Protein AF-W1X0L7-F1 (afdb_monomer)

Organism: NCBI:txid408170

Radius of gyration: 17.34 Å; Cα contacts (8 Å, |Δi|>4): 138; chains: 1; bounding box: 34×42×49 Å

Foldseek 3Di:
DPCVVNVVPPPPDDDDVGNHDHDPDPDDDDDPVPDDDDDPPDDPVRVVCPVLLVVLLVVVVVVVDAAAAEEEDEEQDPSNLSVLLNCVVRHHPAYEYEYDDPVSVVSSVVSPHHYDDPVPD

Secondary structure (DSSP, 8-state):
---TT-GGG-TTPPPBTTTB--SSSS-----GGG--PPPTTS-HHHHTTHHHHHHHHHHHHHTT--TT-EEEEE--SHHHHHHHHHHHHTT-SEEEEE-S-HHHHHHHHHTT-EE--GGG-

Solvent-accessible surface area (backbone atoms only — not comparable to full-atom values): 7466 Å² total; per-residue (Å²): 144,83,48,88,94,47,57,94,69,45,92,82,64,72,46,79,57,72,76,43,77,31,76,94,48,99,68,67,82,74,62,71,91,78,62,76,87,80,56,92,90,52,54,70,74,60,56,69,42,50,64,57,42,49,54,17,45,50,52,51,58,73,68,66,71,50,69,61,38,72,49,76,43,81,47,48,50,77,54,37,48,38,30,48,50,38,38,52,76,60,36,40,69,43,39,37,32,42,55,86,51,66,70,41,40,52,52,34,42,77,66,65,34,45,70,57,66,84,87,82,115

pLDDT: mean 92.7, std 9.63, range [44.12, 98.69]

Mean predicted aligned error: 4.71 Å

Sequence (121 aa):
HNLIGDYNLDPNLNFVGLAADGGFAKYCVLDGDLVHVIPDSLSYEQAALTEPAAVAVYAVRQSALKTGDTAVIFGLGPIGLLIVEALRAAGASKIYAVELSPERQAKAEELGAIVVRPEEG

Nearest PDB structures (foldseek):
  6ie0-assembly2_D  TM=9.409E-01  e=6.567E-11  Bacillus subtilis subsp. subtilis str. 168
  4ejm-assembly1_A  TM=9.361E-01  e=2.812E-06  Sinorhizobium meliloti 1021
  4a2c-assembly1_B  TM=8.978E-01  e=2.023E-06  Escherichia coli K-12
  8h2a-assembly1_D  TM=9.123E-01  e=5.800E-06  Formosa agariphila
  8h2b-assembly1_D  TM=8.498E-01  e=7.067E-06  Zobellia galactanivorans

Structure (mmCIF, N/CA/C/O backbone):
data_AF-W1X0L7-F1
#
_entry.id   AF-W1X0L7-F1
#
loop_
_atom_site.group_PDB
_atom_site.id
_atom_site.type_symbol
_atom_site.label_atom_id
_atom_site.label_alt_id
_atom_site.label_comp_id
_atom_site.label_asym_id
_atom_site.label_entity_id
_atom_site.label_seq_id
_atom_site.pdbx_PDB_ins_code
_atom_site.Cartn_x
_atom_site.Cartn_y
_atom_site.Cartn_z
_atom_site.occupancy
_atom_site.B_iso_or_equiv
_atom_site.auth_seq_id
_atom_site.auth_comp_id
_atom_site.auth_asym_id
_atom_site.a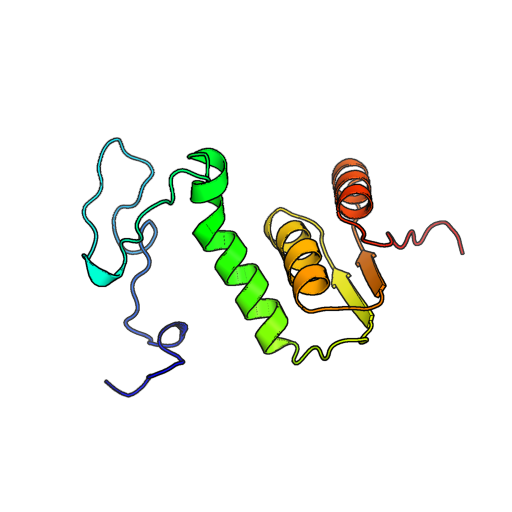uth_atom_id
_atom_site.pdbx_PDB_model_num
ATOM 1 N N . HIS A 1 1 ? 14.614 -23.286 -6.534 1.00 50.00 1 HIS A N 1
ATOM 2 C CA . HIS A 1 1 ? 13.360 -23.997 -6.871 1.00 50.00 1 HIS A CA 1
ATOM 3 C C . HIS A 1 1 ? 12.800 -24.706 -5.635 1.00 50.00 1 HIS A C 1
ATOM 5 O O . HIS A 1 1 ? 13.183 -25.843 -5.413 1.00 50.00 1 HIS A O 1
ATOM 11 N N . ASN A 1 2 ? 12.009 -24.017 -4.792 1.00 58.34 2 ASN A N 1
ATOM 12 C CA . ASN A 1 2 ? 11.116 -24.603 -3.757 1.00 58.34 2 ASN A CA 1
ATOM 13 C C . ASN A 1 2 ? 10.285 -23.551 -2.969 1.00 58.34 2 ASN A C 1
ATOM 15 O O . ASN A 1 2 ? 9.707 -23.883 -1.943 1.00 58.34 2 ASN A O 1
ATOM 19 N N . LEU A 1 3 ? 10.184 -22.297 -3.432 1.00 73.38 3 LEU A N 1
ATOM 20 C CA . LEU A 1 3 ? 9.460 -21.212 -2.743 1.00 73.38 3 LEU A CA 1
ATOM 21 C C . LEU A 1 3 ? 8.076 -20.951 -3.365 1.00 73.38 3 LEU A C 1
ATOM 23 O O . LEU A 1 3 ? 7.702 -19.811 -3.628 1.00 73.38 3 LEU A O 1
ATOM 27 N N . ILE A 1 4 ? 7.324 -22.010 -3.679 1.00 77.12 4 ILE A N 1
ATOM 28 C CA . ILE A 1 4 ? 5.969 -21.860 -4.233 1.00 77.12 4 ILE A CA 1
ATOM 29 C C . ILE A 1 4 ? 5.098 -21.169 -3.177 1.00 77.12 4 ILE A C 1
ATOM 31 O O . ILE A 1 4 ? 4.856 -21.737 -2.119 1.00 77.12 4 ILE A O 1
ATOM 35 N N . GLY A 1 5 ? 4.640 -19.952 -3.479 1.00 79.88 5 GLY A N 1
ATOM 36 C CA . GLY A 1 5 ? 3.877 -19.101 -2.556 1.00 79.88 5 GLY A CA 1
ATOM 37 C C . GLY A 1 5 ? 4.708 -18.048 -1.813 1.00 79.88 5 GLY A C 1
ATOM 38 O O . GLY A 1 5 ? 4.140 -17.036 -1.423 1.00 79.88 5 GLY A O 1
ATOM 39 N N . ASP A 1 6 ? 6.031 -18.225 -1.731 1.00 85.38 6 ASP A N 1
ATOM 40 C CA . ASP A 1 6 ? 6.959 -17.366 -0.972 1.00 85.38 6 ASP A CA 1
ATOM 41 C C . ASP A 1 6 ? 8.120 -16.853 -1.846 1.00 85.38 6 ASP A C 1
ATOM 43 O O . ASP A 1 6 ? 9.245 -16.647 -1.387 1.00 85.38 6 ASP A O 1
ATOM 47 N N . TYR A 1 7 ? 7.880 -16.679 -3.148 1.00 86.50 7 TYR A N 1
ATOM 48 C CA . TYR A 1 7 ? 8.907 -16.258 -4.111 1.00 86.50 7 TYR A CA 1
ATOM 49 C C . TYR A 1 7 ? 9.538 -14.904 -3.752 1.00 86.50 7 TYR A C 1
ATOM 51 O O . TYR A 1 7 ? 10.694 -14.657 -4.083 1.00 86.50 7 TYR A O 1
ATOM 59 N N . ASN A 1 8 ? 8.805 -14.052 -3.028 1.00 86.25 8 ASN A N 1
ATOM 60 C CA . ASN A 1 8 ? 9.275 -12.774 -2.498 1.00 86.25 8 ASN A CA 1
ATOM 61 C C . ASN A 1 8 ? 10.418 -12.910 -1.473 1.00 86.25 8 ASN A C 1
ATOM 63 O O . ASN A 1 8 ? 11.003 -11.899 -1.097 1.00 86.25 8 ASN A O 1
ATOM 67 N N . LEU 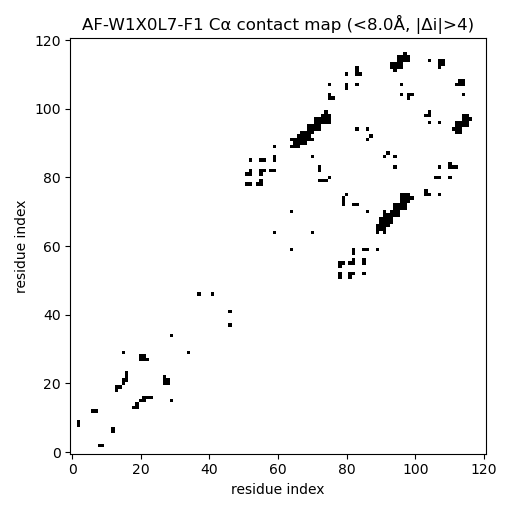A 1 9 ? 10.726 -14.129 -1.015 1.00 88.81 9 LEU A N 1
ATOM 68 C CA . LEU A 1 9 ? 11.823 -14.435 -0.096 1.00 88.81 9 LEU A CA 1
ATOM 69 C C . LEU A 1 9 ? 13.027 -15.105 -0.784 1.00 88.81 9 LEU A C 1
ATOM 71 O O . LEU A 1 9 ? 13.979 -15.474 -0.094 1.00 88.81 9 LEU A O 1
ATOM 75 N N . ASP A 1 10 ? 13.011 -15.297 -2.111 1.00 88.62 10 ASP A N 1
ATOM 76 C CA . ASP A 1 10 ? 14.157 -15.887 -2.817 1.00 88.62 10 ASP A CA 1
ATOM 77 C C . ASP A 1 10 ? 15.365 -14.934 -2.740 1.00 88.62 10 ASP A C 1
ATOM 79 O O . ASP A 1 10 ? 15.271 -13.796 -3.205 1.00 88.62 10 ASP A O 1
ATOM 83 N N . PRO A 1 11 ? 16.519 -15.365 -2.194 1.00 84.31 11 PRO A N 1
ATOM 84 C CA . PRO A 1 11 ? 17.709 -14.518 -2.112 1.00 84.31 11 PRO A CA 1
ATOM 85 C C . PRO A 1 11 ? 18.288 -14.142 -3.483 1.00 84.31 11 PRO A C 1
ATOM 87 O O . PRO A 1 11 ? 19.119 -13.243 -3.561 1.00 84.31 11 PRO A O 1
ATOM 90 N N . ASN A 1 12 ? 17.875 -14.826 -4.554 1.00 85.69 12 ASN A N 1
ATOM 91 C CA . ASN A 1 12 ? 18.264 -14.521 -5.929 1.00 85.69 12 ASN A CA 1
ATOM 92 C C . ASN A 1 12 ? 17.197 -13.707 -6.677 1.00 85.69 12 ASN A C 1
ATOM 94 O O . ASN A 1 12 ? 17.344 -13.485 -7.881 1.00 85.69 12 ASN A O 1
ATOM 98 N N . LEU A 1 13 ? 16.111 -13.299 -6.009 1.00 82.62 13 LEU A N 1
ATOM 99 C CA . LEU A 1 13 ? 15.072 -12.488 -6.630 1.00 82.62 13 LEU A CA 1
ATOM 100 C C . LEU A 1 13 ? 15.638 -11.119 -7.020 1.00 82.62 13 LEU A C 1
ATOM 102 O O . LEU A 1 13 ? 16.177 -10.389 -6.190 1.00 82.62 13 LEU A O 1
ATOM 106 N N . ASN A 1 14 ? 15.442 -10.750 -8.282 1.00 83.75 14 ASN A N 1
ATOM 107 C CA . ASN A 1 14 ? 15.756 -9.425 -8.796 1.00 83.75 14 ASN A CA 1
ATOM 108 C C . ASN A 1 14 ? 14.466 -8.616 -8.965 1.00 83.75 14 ASN A C 1
ATOM 110 O O . ASN A 1 14 ? 13.473 -9.125 -9.481 1.00 83.75 14 ASN A O 1
ATOM 114 N N . PHE A 1 15 ? 14.497 -7.344 -8.567 1.00 86.81 15 PHE A N 1
ATOM 115 C CA . PHE A 1 15 ? 13.375 -6.420 -8.733 1.00 86.81 15 PHE A CA 1
ATOM 116 C C . PHE A 1 15 ? 13.572 -5.520 -9.954 1.00 86.81 15 PHE A C 1
ATOM 118 O O . PHE A 1 15 ? 14.630 -4.905 -10.129 1.00 86.81 15 PHE A O 1
ATOM 125 N N . VAL A 1 16 ? 12.521 -5.415 -10.768 1.00 90.88 16 VAL A N 1
ATOM 126 C CA . VAL A 1 16 ? 12.428 -4.468 -11.885 1.00 90.88 16 VAL A CA 1
ATOM 127 C C . VAL A 1 16 ? 12.572 -3.043 -11.350 1.00 90.88 16 VAL A C 1
ATOM 129 O O . VAL A 1 16 ? 11.899 -2.667 -10.394 1.00 90.88 16 VAL A O 1
ATOM 132 N N . GLY A 1 17 ? 13.451 -2.245 -11.956 1.00 91.62 17 GLY A N 1
ATOM 133 C CA . GLY A 1 17 ? 13.738 -0.878 -11.511 1.00 91.62 17 GLY A CA 1
ATOM 134 C C . GLY A 1 17 ? 14.695 -0.766 -10.318 1.00 91.62 17 GLY A C 1
ATOM 135 O O . GLY A 1 17 ? 14.940 0.349 -9.864 1.00 91.62 17 GLY A O 1
ATOM 136 N N . LEU A 1 18 ? 15.246 -1.881 -9.822 1.00 89.88 18 LEU A N 1
ATOM 137 C CA . LEU A 1 18 ? 16.284 -1.894 -8.784 1.00 89.88 18 LEU A CA 1
ATOM 138 C C . LEU A 1 18 ? 17.525 -2.677 -9.224 1.00 89.88 18 LEU A C 1
ATOM 140 O O . LEU A 1 18 ? 18.615 -2.118 -9.298 1.00 89.88 18 LEU A O 1
ATOM 144 N N . ALA A 1 19 ? 17.356 -3.972 -9.500 1.00 88.25 19 ALA A N 1
ATOM 145 C CA . ALA A 1 19 ? 18.432 -4.869 -9.936 1.00 88.25 19 ALA A CA 1
ATOM 146 C C . ALA A 1 19 ? 18.508 -4.998 -11.471 1.00 88.25 19 ALA A C 1
ATOM 148 O O . ALA A 1 19 ? 19.461 -5.559 -12.006 1.00 88.25 19 ALA A O 1
ATOM 149 N N . ALA A 1 20 ? 17.502 -4.468 -12.168 1.00 86.81 20 ALA A N 1
ATOM 150 C CA . ALA A 1 20 ? 17.420 -4.335 -13.616 1.00 86.81 20 ALA A CA 1
ATOM 151 C C . ALA A 1 20 ? 16.726 -3.009 -13.966 1.00 86.81 20 ALA A C 1
ATOM 153 O O . ALA A 1 20 ? 16.054 -2.418 -13.114 1.00 86.81 20 ALA A O 1
ATOM 154 N N . ASP A 1 21 ? 16.852 -2.562 -15.215 1.00 92.56 21 ASP A N 1
ATOM 155 C CA . ASP A 1 21 ? 16.147 -1.373 -15.701 1.00 92.56 21 ASP A CA 1
ATOM 156 C C . ASP A 1 21 ? 14.624 -1.525 -15.557 1.00 92.56 21 ASP A C 1
ATOM 158 O O . ASP A 1 21 ? 14.066 -2.618 -15.673 1.00 92.56 21 ASP A O 1
ATOM 162 N N . GLY A 1 22 ? 13.945 -0.413 -15.274 1.00 93.50 22 GLY A N 1
ATOM 163 C CA . GLY A 1 22 ? 12.510 -0.386 -14.992 1.00 93.50 22 GLY A CA 1
ATOM 164 C C . GLY A 1 22 ? 11.720 0.570 -15.883 1.00 93.50 22 GLY A C 1
ATOM 165 O O . GLY A 1 22 ? 12.189 1.044 -16.915 1.00 93.50 22 GLY A O 1
ATOM 166 N N . GLY A 1 23 ? 10.496 0.877 -15.450 1.00 93.38 23 GLY A N 1
ATOM 167 C CA . GLY A 1 23 ? 9.525 1.664 -16.216 1.00 93.38 23 GLY A CA 1
ATOM 168 C C . GLY A 1 23 ? 9.783 3.174 -16.293 1.00 93.38 23 GLY A C 1
ATOM 169 O O . GLY A 1 23 ? 9.010 3.878 -16.935 1.00 93.38 23 GLY A O 1
ATOM 170 N N . PHE A 1 24 ? 10.850 3.708 -15.688 1.00 94.75 24 PHE A N 1
ATOM 171 C CA . PHE A 1 24 ? 11.229 5.129 -15.816 1.00 94.75 24 PHE A CA 1
ATOM 172 C C . PHE A 1 24 ? 11.959 5.417 -17.140 1.00 94.75 24 PHE A C 1
ATOM 174 O O . PHE A 1 24 ? 12.988 6.086 -17.195 1.00 94.75 24 PHE A O 1
ATOM 181 N N . ALA A 1 25 ? 11.400 4.894 -18.228 1.00 95.50 25 ALA A N 1
ATOM 182 C CA . ALA A 1 25 ? 11.877 5.015 -19.594 1.00 95.50 25 ALA A CA 1
ATOM 183 C C . ALA A 1 25 ? 10.687 4.897 -20.558 1.00 95.50 25 ALA A C 1
ATOM 185 O O . ALA A 1 25 ? 9.615 4.424 -20.189 1.00 95.50 25 ALA A O 1
ATOM 186 N N . LYS A 1 26 ? 10.868 5.294 -21.824 1.00 96.00 26 LYS A N 1
ATOM 187 C CA . LYS A 1 26 ? 9.818 5.120 -22.850 1.00 96.00 26 LYS A CA 1
ATOM 188 C C . LYS A 1 26 ? 9.495 3.647 -23.127 1.00 96.00 26 LYS A C 1
ATOM 190 O O . LYS A 1 26 ? 8.387 3.349 -23.553 1.00 96.00 26 LYS A O 1
ATOM 195 N N . TYR A 1 27 ? 10.469 2.763 -22.917 1.00 95.62 27 TYR A N 1
ATOM 196 C CA . TYR A 1 27 ? 10.364 1.321 -23.117 1.00 95.62 27 TYR A CA 1
ATOM 197 C C . TYR A 1 27 ? 11.206 0.606 -22.058 1.00 95.62 27 TYR A C 1
ATOM 199 O O . TYR A 1 27 ? 12.254 1.120 -21.667 1.00 95.62 27 TYR A O 1
ATOM 207 N N . CYS A 1 28 ? 10.779 -0.583 -21.638 1.00 94.25 28 CYS A N 1
ATOM 208 C CA . CYS A 1 28 ? 11.553 -1.488 -20.790 1.00 94.25 28 CYS A CA 1
ATOM 209 C C . CYS A 1 28 ? 11.380 -2.932 -21.284 1.00 94.25 28 CYS A C 1
ATOM 211 O O . CYS A 1 28 ? 10.412 -3.242 -21.980 1.00 94.25 28 CYS A O 1
ATOM 213 N N . VAL A 1 29 ? 12.344 -3.796 -20.964 1.00 93.06 29 VAL A N 1
ATOM 214 C CA . VAL A 1 29 ? 12.291 -5.230 -21.276 1.00 93.06 29 VAL A CA 1
ATOM 215 C C . VAL A 1 29 ? 11.951 -5.966 -19.992 1.00 93.06 29 VAL A C 1
ATOM 217 O O . VAL A 1 29 ? 12.656 -5.815 -18.999 1.00 93.06 29 VAL A O 1
ATOM 220 N N . LEU A 1 30 ? 10.878 -6.752 -20.020 1.00 91.62 30 LEU A N 1
ATOM 221 C CA . LEU A 1 30 ? 10.395 -7.524 -18.881 1.00 91.62 30 LEU A CA 1
ATOM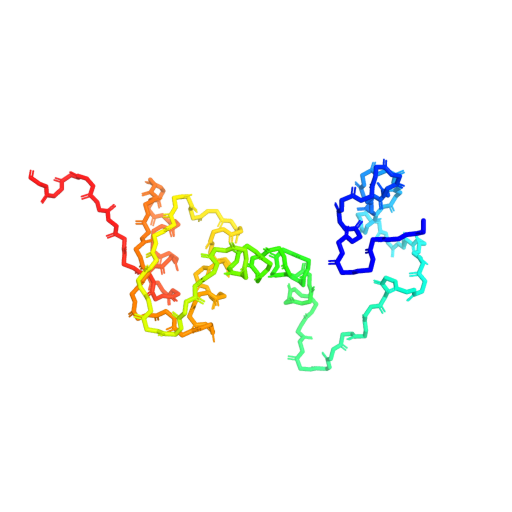 222 C C . LEU A 1 30 ? 10.237 -8.989 -19.276 1.00 91.62 30 LEU A C 1
ATOM 224 O O . LEU A 1 30 ? 10.021 -9.302 -20.449 1.00 91.62 30 LEU A O 1
ATOM 228 N N . ASP A 1 31 ? 10.318 -9.871 -18.284 1.00 89.94 31 ASP A N 1
ATOM 229 C CA . ASP A 1 31 ? 9.842 -11.242 -18.434 1.00 89.94 31 ASP A CA 1
ATOM 230 C C . ASP A 1 31 ? 8.324 -11.223 -18.679 1.00 89.94 31 ASP A C 1
ATOM 232 O O . ASP A 1 31 ? 7.598 -10.471 -18.022 1.00 89.94 31 ASP A O 1
ATOM 236 N N . GLY A 1 32 ? 7.848 -12.036 -19.624 1.00 91.06 32 GLY A N 1
ATOM 237 C CA . GLY A 1 32 ? 6.429 -12.132 -19.962 1.00 91.06 32 GLY A CA 1
ATOM 238 C C . GLY A 1 32 ? 5.564 -12.553 -18.774 1.00 91.06 32 GLY A C 1
ATOM 239 O O . GLY A 1 32 ? 4.426 -12.100 -18.674 1.00 91.06 32 GLY A O 1
ATOM 240 N N . ASP A 1 33 ? 6.122 -13.325 -17.837 1.00 88.94 33 ASP A N 1
ATOM 241 C CA . ASP A 1 33 ? 5.420 -13.765 -16.626 1.00 88.94 33 ASP A CA 1
ATOM 242 C C . ASP A 1 33 ? 5.140 -12.614 -15.637 1.00 88.94 33 ASP A C 1
ATOM 244 O O . ASP A 1 33 ? 4.267 -12.733 -14.776 1.00 88.94 33 ASP A O 1
ATOM 248 N N . LEU A 1 34 ? 5.843 -11.481 -15.766 1.00 88.62 34 LEU A N 1
ATOM 249 C CA . LEU A 1 34 ? 5.641 -10.274 -14.951 1.00 88.62 34 LEU A CA 1
ATOM 250 C C . LEU A 1 34 ? 4.661 -9.275 -15.590 1.00 88.62 34 LEU A C 1
ATOM 252 O O . LEU A 1 34 ? 4.383 -8.223 -15.010 1.00 88.62 34 LEU A O 1
ATOM 256 N N . VAL A 1 35 ? 4.157 -9.562 -16.795 1.00 93.25 35 VAL A N 1
ATOM 257 C CA . VAL A 1 35 ? 3.293 -8.645 -17.546 1.00 93.25 35 VAL A CA 1
ATOM 258 C C . VAL A 1 35 ? 1.826 -8.978 -17.299 1.00 93.25 35 VAL A C 1
ATOM 260 O O . VAL A 1 35 ? 1.341 -10.064 -17.613 1.00 93.25 35 VAL A O 1
ATOM 263 N N . HIS A 1 36 ? 1.084 -7.993 -16.796 1.00 93.44 36 HIS A N 1
ATOM 264 C CA . HIS A 1 36 ? -0.358 -8.087 -16.594 1.00 93.44 36 HIS A CA 1
ATOM 265 C C . HIS A 1 36 ? -1.106 -7.183 -17.576 1.00 93.44 36 HIS A C 1
ATOM 267 O O . HIS A 1 36 ? -0.747 -6.021 -17.768 1.00 93.44 36 HIS A O 1
ATOM 273 N N . VAL A 1 37 ? -2.167 -7.712 -18.190 1.00 95.56 37 VAL A N 1
ATOM 274 C CA . VAL A 1 37 ? -3.036 -6.935 -19.083 1.00 95.56 37 VAL A CA 1
ATOM 275 C C . VAL A 1 37 ? -3.836 -5.936 -18.253 1.00 95.56 37 VAL A C 1
ATOM 277 O O . VAL A 1 37 ? -4.546 -6.329 -17.327 1.00 95.56 37 VAL A O 1
ATOM 280 N N . ILE A 1 38 ? -3.737 -4.652 -18.601 1.00 96.81 38 ILE A N 1
ATOM 281 C CA . ILE A 1 38 ? -4.531 -3.593 -17.975 1.00 96.81 38 ILE A CA 1
ATOM 282 C C . ILE A 1 38 ? -5.967 -3.695 -18.512 1.00 96.81 38 ILE A C 1
ATOM 284 O O . ILE A 1 38 ? -6.152 -3.612 -19.726 1.00 96.81 38 ILE A O 1
ATOM 288 N N . PRO A 1 39 ? -6.984 -3.884 -17.653 1.00 96.12 39 PRO A N 1
ATOM 289 C CA . PRO A 1 39 ? -8.379 -3.875 -18.081 1.00 96.12 39 PRO A CA 1
ATOM 290 C C . PRO A 1 39 ? -8.804 -2.497 -18.601 1.00 96.12 39 PRO A C 1
ATOM 292 O O . PRO A 1 39 ? -8.428 -1.483 -18.016 1.00 96.12 39 PRO A O 1
ATOM 295 N N . ASP A 1 40 ? -9.694 -2.461 -19.597 1.00 96.50 40 ASP A N 1
ATOM 296 C CA . ASP A 1 40 ? -10.231 -1.214 -20.180 1.00 96.50 40 ASP A CA 1
ATOM 297 C C . ASP A 1 40 ? -10.939 -0.306 -19.156 1.00 96.50 40 ASP A C 1
ATOM 299 O O . ASP A 1 40 ? -11.123 0.888 -19.383 1.00 96.50 40 ASP A O 1
ATOM 303 N N . SER A 1 41 ? -11.361 -0.868 -18.021 1.00 97.00 41 SER A N 1
ATOM 304 C CA . SER A 1 41 ? -12.002 -0.131 -16.932 1.00 97.00 41 SER A CA 1
ATOM 305 C C . SER A 1 41 ? -11.032 0.675 -16.063 1.00 97.00 41 SER A C 1
ATOM 307 O O . SER A 1 41 ? -11.501 1.413 -15.200 1.00 97.00 41 SER A O 1
ATOM 309 N N . LEU A 1 42 ? -9.713 0.505 -16.217 1.00 96.94 42 LEU A N 1
ATOM 310 C CA . LEU A 1 42 ? -8.702 1.217 -15.434 1.00 96.94 42 LEU A CA 1
ATOM 311 C C . LEU A 1 42 ? -7.979 2.259 -16.286 1.00 96.94 42 LEU A C 1
ATOM 313 O O . LEU A 1 42 ? -7.540 1.975 -17.399 1.00 96.94 42 LEU A O 1
ATOM 317 N N . SER A 1 43 ? -7.790 3.457 -15.730 1.00 97.88 43 SER A N 1
ATOM 318 C CA . SER A 1 43 ? -6.860 4.427 -16.313 1.00 97.88 43 SER A CA 1
ATOM 319 C C . SER A 1 43 ? -5.408 3.981 -16.107 1.00 97.88 43 SER A C 1
ATOM 321 O O . SER A 1 43 ? -5.109 3.168 -15.226 1.00 97.88 43 SER A O 1
ATOM 323 N N . TYR A 1 44 ? -4.473 4.547 -16.874 1.00 96.38 44 TYR A N 1
ATOM 324 C CA . TYR A 1 44 ? -3.049 4.255 -16.685 1.00 96.38 44 TYR A CA 1
ATOM 325 C C . TYR A 1 44 ? -2.536 4.694 -15.310 1.00 96.38 44 TYR A C 1
ATOM 327 O O . TYR A 1 44 ? -1.706 4.007 -14.724 1.00 96.38 44 TYR A O 1
ATOM 335 N N . GLU A 1 45 ? -3.058 5.789 -14.757 1.00 96.75 45 GLU A N 1
ATOM 336 C CA . GLU A 1 45 ? -2.722 6.256 -13.409 1.00 96.75 45 GLU A CA 1
ATOM 337 C C . GLU A 1 45 ? -3.183 5.261 -12.340 1.00 96.75 45 GLU A C 1
ATOM 339 O O . GLU A 1 45 ? -2.458 5.010 -11.382 1.00 96.75 45 GLU A O 1
ATOM 344 N N . GLN A 1 46 ? -4.361 4.653 -12.511 1.00 96.06 46 GLN A N 1
ATOM 345 C CA . GLN A 1 46 ? -4.843 3.609 -11.605 1.00 96.06 46 GLN A CA 1
ATOM 346 C C . GLN A 1 46 ? -4.031 2.319 -11.758 1.00 96.06 46 GLN A C 1
ATOM 348 O O . GLN A 1 46 ? -3.661 1.705 -10.760 1.00 96.06 46 GLN A O 1
ATOM 353 N N . ALA A 1 47 ? -3.713 1.927 -12.993 1.00 96.44 47 ALA A N 1
ATOM 354 C CA . ALA A 1 47 ? -2.875 0.763 -13.267 1.00 96.44 47 ALA A CA 1
ATOM 355 C C . ALA A 1 47 ? -1.448 0.929 -12.713 1.00 96.44 47 ALA A C 1
ATOM 357 O O . ALA A 1 47 ? -0.850 -0.030 -12.234 1.00 96.44 47 ALA A O 1
ATOM 358 N N . ALA A 1 48 ? -0.914 2.153 -12.680 1.00 95.62 48 ALA A N 1
ATOM 359 C CA . ALA A 1 48 ? 0.383 2.434 -12.064 1.00 95.62 48 ALA A CA 1
ATOM 360 C C . ALA A 1 48 ? 0.410 2.134 -10.551 1.00 95.62 48 ALA A C 1
ATOM 362 O O . ALA A 1 48 ? 1.481 1.920 -9.987 1.00 95.62 48 ALA A O 1
ATOM 363 N N . LEU A 1 49 ? -0.753 2.070 -9.890 1.00 96.81 49 LEU A N 1
ATOM 364 C CA . LEU A 1 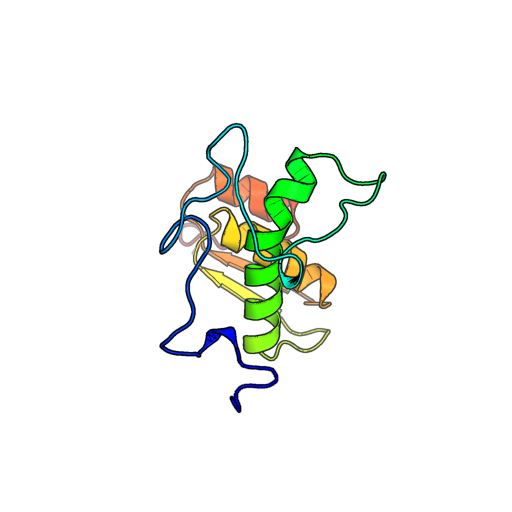49 ? -0.870 1.713 -8.474 1.00 96.81 49 LEU A CA 1
ATOM 365 C C . LEU A 1 49 ? -0.921 0.197 -8.227 1.00 96.81 49 LEU A C 1
ATOM 367 O O . LEU A 1 49 ? -1.001 -0.211 -7.070 1.00 96.81 49 LEU A O 1
ATOM 371 N N . THR A 1 50 ? -0.879 -0.649 -9.263 1.00 95.88 50 THR A N 1
ATOM 372 C CA . THR A 1 50 ? -1.006 -2.108 -9.104 1.00 95.88 50 THR A CA 1
ATOM 373 C C . THR A 1 50 ? 0.052 -2.695 -8.170 1.00 95.88 50 THR A C 1
ATOM 375 O O . THR A 1 50 ? -0.298 -3.453 -7.268 1.00 95.88 50 THR A O 1
ATOM 378 N N . GLU A 1 51 ? 1.323 -2.326 -8.337 1.00 95.44 51 GLU A N 1
ATOM 379 C CA . GLU A 1 51 ? 2.408 -2.812 -7.475 1.00 95.44 51 GLU A CA 1
ATOM 380 C C . GLU A 1 51 ? 2.232 -2.377 -6.007 1.00 95.44 51 GLU A C 1
ATOM 382 O O . GLU A 1 51 ? 2.116 -3.257 -5.148 1.00 95.44 51 GLU A O 1
ATOM 387 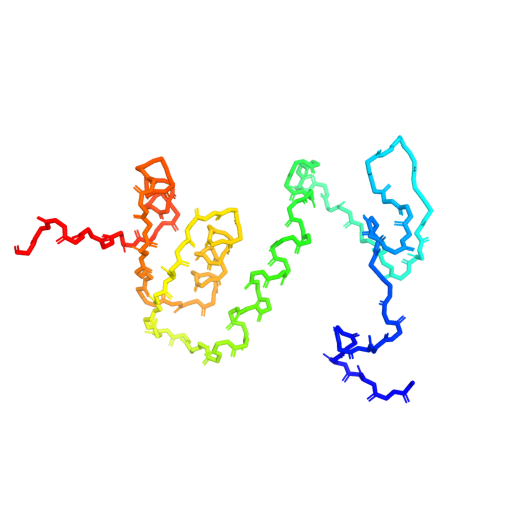N N . PRO A 1 52 ? 2.085 -1.077 -5.676 1.00 97.44 52 PRO A N 1
ATOM 388 C CA . PRO A 1 52 ? 1.951 -0.679 -4.278 1.00 97.44 52 PRO A CA 1
ATOM 389 C C . PRO A 1 52 ? 0.635 -1.166 -3.647 1.00 97.44 52 PRO A C 1
ATOM 391 O O . PRO A 1 52 ? 0.580 -1.409 -2.438 1.00 97.44 52 PRO A O 1
ATOM 394 N N . ALA A 1 53 ? -0.425 -1.371 -4.439 1.00 97.88 53 ALA A N 1
ATOM 395 C CA . ALA A 1 53 ? -1.659 -1.991 -3.960 1.00 97.88 53 ALA A CA 1
ATOM 396 C C . ALA A 1 53 ? -1.463 -3.481 -3.633 1.00 97.88 53 ALA A C 1
ATOM 398 O O . ALA A 1 53 ? -1.984 -3.958 -2.623 1.00 97.8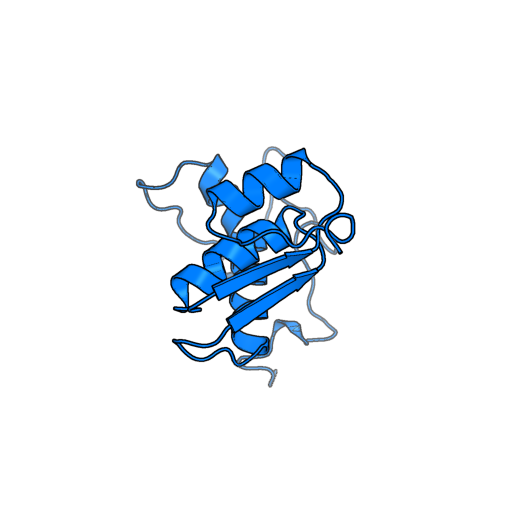8 53 ALA A O 1
ATOM 399 N N . ALA A 1 54 ? -0.678 -4.213 -4.432 1.00 97.00 54 ALA A N 1
ATOM 400 C CA . ALA A 1 54 ? -0.329 -5.602 -4.140 1.00 97.00 54 ALA A CA 1
ATOM 401 C C . ALA A 1 54 ? 0.451 -5.719 -2.820 1.00 97.00 54 ALA A C 1
ATOM 403 O O . ALA A 1 54 ? 0.142 -6.595 -2.008 1.00 97.00 54 ALA A O 1
ATOM 404 N N . VAL A 1 55 ? 1.381 -4.792 -2.553 1.00 97.19 55 VAL A N 1
ATOM 405 C CA . VAL A 1 55 ? 2.094 -4.697 -1.265 1.00 97.19 55 VAL A CA 1
ATOM 406 C C . VAL A 1 55 ? 1.118 -4.481 -0.106 1.00 97.19 55 VAL A C 1
ATOM 408 O O . VAL A 1 55 ? 1.200 -5.179 0.906 1.00 97.19 55 VAL A O 1
ATOM 411 N N . ALA A 1 56 ? 0.156 -3.565 -0.250 1.00 98.31 56 ALA A N 1
ATOM 412 C CA . ALA A 1 56 ? -0.852 -3.306 0.777 1.00 98.31 56 ALA A CA 1
ATOM 413 C C . ALA A 1 56 ? -1.736 -4.535 1.065 1.00 98.31 56 ALA A C 1
ATOM 415 O O . ALA A 1 56 ? -1.931 -4.905 2.224 1.00 98.31 56 ALA A O 1
ATOM 416 N N . VAL A 1 57 ? -2.227 -5.215 0.022 1.00 97.81 57 VAL A N 1
ATOM 417 C CA . VAL A 1 57 ? -3.025 -6.447 0.164 1.00 97.81 57 VAL A CA 1
ATOM 418 C C . VAL A 1 57 ? -2.210 -7.558 0.822 1.00 97.81 57 VAL A C 1
ATOM 420 O O . VAL A 1 57 ? -2.723 -8.265 1.692 1.00 97.81 57 VAL A O 1
ATOM 423 N N . TYR A 1 58 ? -0.939 -7.710 0.445 1.00 96.94 58 TYR A N 1
ATOM 424 C CA . TYR A 1 58 ? -0.044 -8.666 1.086 1.00 96.94 58 TYR A CA 1
ATOM 425 C C . TYR A 1 58 ? 0.132 -8.350 2.577 1.00 96.94 58 TYR A C 1
ATOM 427 O O . TYR A 1 58 ? -0.038 -9.244 3.403 1.00 96.94 58 TYR A O 1
ATOM 435 N N . ALA A 1 59 ? 0.369 -7.086 2.945 1.00 97.50 59 ALA A N 1
ATOM 436 C CA . ALA A 1 59 ? 0.498 -6.670 4.343 1.00 97.50 59 ALA A CA 1
ATOM 437 C C . ALA A 1 59 ? -0.760 -6.988 5.175 1.00 97.50 59 ALA A C 1
ATOM 439 O O . ALA A 1 59 ? -0.649 -7.504 6.287 1.00 97.50 59 ALA A O 1
ATOM 440 N N . VAL A 1 60 ? -1.958 -6.758 4.624 1.00 97.94 60 VAL A N 1
ATOM 441 C CA . VAL A 1 60 ? -3.227 -7.119 5.285 1.00 97.94 60 VAL A CA 1
ATOM 442 C C . VAL A 1 60 ? -3.393 -8.635 5.431 1.00 97.94 60 VAL A C 1
ATOM 444 O O . VAL A 1 60 ? -3.894 -9.102 6.449 1.00 97.94 60 VAL A O 1
ATOM 447 N N . ARG A 1 61 ? -2.941 -9.439 4.461 1.00 95.44 61 ARG A N 1
ATOM 448 C CA . ARG A 1 61 ? -2.944 -10.907 4.604 1.00 95.44 61 ARG A CA 1
ATOM 449 C C . ARG A 1 61 ? -1.987 -11.370 5.703 1.00 95.44 61 ARG A C 1
ATOM 451 O O . ARG A 1 61 ? -2.341 -12.254 6.477 1.00 95.44 61 ARG A O 1
ATOM 458 N N . GLN A 1 62 ? -0.809 -10.754 5.797 1.00 96.19 62 GLN A N 1
ATOM 459 C CA . GLN A 1 62 ? 0.189 -11.079 6.820 1.00 96.19 62 GLN A CA 1
ATOM 460 C C . GLN A 1 62 ? -0.241 -10.666 8.234 1.00 96.19 62 GLN A C 1
ATOM 462 O O . GLN A 1 62 ? 0.175 -11.301 9.199 1.00 96.19 62 GLN A O 1
ATOM 467 N N . SER A 1 63 ? -1.105 -9.655 8.383 1.00 96.38 63 SER A N 1
ATOM 468 C CA . SER A 1 63 ? -1.640 -9.273 9.699 1.00 96.38 63 SER A CA 1
ATOM 469 C C . SER A 1 63 ? -2.637 -10.287 10.274 1.00 96.38 63 SER A C 1
ATOM 471 O O . SER A 1 63 ? -3.030 -10.156 11.432 1.00 96.38 63 SER A O 1
ATOM 473 N N . ALA A 1 64 ? -3.041 -11.291 9.482 1.00 93.94 64 ALA A N 1
ATOM 474 C CA . ALA A 1 64 ? -4.051 -12.288 9.829 1.00 93.94 64 ALA A CA 1
ATOM 475 C C . ALA A 1 64 ? -5.408 -11.682 10.244 1.00 93.94 64 ALA A C 1
ATOM 477 O O . ALA A 1 64 ? -6.150 -12.298 11.016 1.00 93.94 64 ALA A O 1
ATOM 478 N N . LEU A 1 65 ? -5.733 -10.493 9.713 1.00 97.50 65 LEU A N 1
ATOM 479 C CA . LEU A 1 65 ? -7.018 -9.822 9.909 1.00 97.50 65 LEU A CA 1
ATOM 480 C C . LEU A 1 65 ? -8.180 -10.763 9.563 1.00 97.50 65 LEU A C 1
ATOM 482 O O . LEU A 1 65 ? -8.206 -11.376 8.493 1.00 97.50 65 LEU A O 1
ATOM 486 N N . LYS A 1 66 ? -9.184 -10.814 10.435 1.00 97.56 66 LYS A N 1
ATOM 487 C CA . LYS A 1 66 ? -10.479 -11.436 10.161 1.00 97.56 66 LYS A CA 1
ATOM 488 C C . LYS A 1 66 ? -11.535 -10.365 9.924 1.00 97.56 66 LYS A C 1
ATOM 490 O O . LYS A 1 66 ? -11.476 -9.263 10.463 1.00 97.56 66 LYS A O 1
ATOM 495 N N . THR A 1 67 ? -12.546 -10.698 9.129 1.00 97.88 67 THR A N 1
ATOM 496 C CA . THR A 1 67 ? -13.708 -9.824 8.943 1.00 97.88 67 THR A CA 1
ATOM 497 C C . THR A 1 67 ? -14.332 -9.476 10.296 1.00 97.88 67 THR A C 1
ATOM 499 O O . THR A 1 67 ? -14.597 -10.358 11.111 1.00 97.88 67 THR A O 1
ATOM 502 N N . GLY A 1 68 ? -14.575 -8.188 10.525 1.00 98.00 68 GLY A N 1
ATOM 503 C CA . GLY A 1 68 ? -15.059 -7.650 11.792 1.00 98.00 68 GLY A CA 1
ATOM 504 C C . GLY A 1 68 ? -13.958 -7.190 12.751 1.00 98.00 68 GLY A C 1
ATOM 505 O O . GLY A 1 68 ? -14.270 -6.452 13.688 1.00 98.00 68 GLY A O 1
ATOM 506 N N . ASP A 1 69 ? -12.689 -7.529 12.513 1.00 98.38 69 ASP A N 1
ATOM 507 C CA . ASP A 1 69 ? -11.585 -7.061 13.352 1.00 98.38 69 ASP A CA 1
ATOM 508 C C . ASP A 1 69 ? -11.390 -5.545 13.237 1.00 98.38 69 ASP A C 1
ATOM 510 O O . ASP A 1 69 ? -11.762 -4.898 12.255 1.00 98.38 69 ASP A O 1
ATOM 514 N N . THR A 1 70 ? -10.794 -4.969 14.276 1.00 98.31 70 THR A N 1
ATOM 515 C CA . THR A 1 70 ? -10.327 -3.582 14.286 1.00 98.31 70 THR A CA 1
ATOM 516 C C . THR A 1 70 ? -8.829 -3.556 14.014 1.00 98.31 70 THR A C 1
ATOM 518 O O . THR A 1 70 ? -8.082 -4.342 14.593 1.00 98.31 70 THR A O 1
ATOM 521 N N . ALA A 1 71 ? -8.385 -2.626 13.175 1.00 98.19 71 ALA A N 1
ATOM 522 C CA . ALA A 1 71 ? -6.981 -2.441 12.833 1.00 98.19 71 ALA A CA 1
ATOM 523 C C . ALA A 1 71 ? -6.507 -1.023 13.170 1.00 98.19 71 ALA A C 1
ATOM 525 O O . ALA A 1 71 ? -7.304 -0.086 13.241 1.00 98.19 71 ALA A O 1
ATOM 526 N N . VAL A 1 72 ? -5.197 -0.866 13.351 1.00 97.81 72 VAL A N 1
ATOM 527 C CA . VAL A 1 72 ? -4.530 0.434 13.476 1.00 97.81 72 VAL A CA 1
ATOM 528 C C . VAL A 1 72 ? -3.362 0.505 12.497 1.00 97.81 72 VAL A C 1
ATOM 530 O O . VAL A 1 72 ? -2.618 -0.463 12.346 1.00 97.81 72 VAL A O 1
ATOM 533 N N . ILE A 1 73 ? -3.207 1.647 11.832 1.00 97.81 73 ILE A N 1
ATOM 534 C CA . ILE A 1 73 ? -2.104 1.943 10.917 1.00 97.81 73 ILE A CA 1
ATOM 535 C C . ILE A 1 73 ? -1.282 3.084 11.511 1.00 97.81 73 ILE A C 1
ATOM 537 O O . ILE A 1 73 ? -1.827 4.124 11.880 1.00 97.81 73 ILE A O 1
ATOM 541 N N . PHE A 1 74 ? 0.035 2.900 11.559 1.00 96.62 74 PHE A N 1
ATOM 542 C CA . PHE A 1 74 ? 0.989 3.942 11.923 1.00 96.62 74 PHE A CA 1
ATOM 543 C C . PHE A 1 74 ? 1.678 4.457 10.656 1.00 96.62 74 PHE A C 1
ATOM 545 O O . PHE A 1 74 ? 2.446 3.730 10.030 1.00 96.62 74 PHE A O 1
ATOM 552 N N . GLY A 1 75 ? 1.402 5.708 10.290 1.00 95.38 75 GLY A N 1
ATOM 553 C CA . GLY A 1 75 ? 1.901 6.351 9.075 1.00 95.38 75 GLY A CA 1
ATOM 554 C C . GLY A 1 75 ? 0.997 6.124 7.859 1.00 95.38 75 GLY A C 1
ATOM 555 O O . GLY A 1 75 ? 0.770 5.000 7.418 1.00 95.38 75 GLY A O 1
ATOM 556 N N . LEU A 1 76 ? 0.498 7.218 7.287 1.00 96.50 76 LEU A N 1
ATOM 557 C CA . LEU A 1 76 ? -0.478 7.260 6.195 1.00 96.50 76 LEU A CA 1
ATOM 558 C C . LEU A 1 76 ? 0.146 7.914 4.951 1.00 96.50 76 LEU A C 1
ATOM 560 O O . LEU A 1 76 ? -0.428 8.782 4.296 1.00 96.50 76 LEU A O 1
ATOM 564 N N . GLY A 1 77 ? 1.363 7.477 4.615 1.00 96.62 77 GLY A N 1
ATOM 565 C CA . GLY A 1 77 ? 1.938 7.691 3.285 1.00 96.62 77 GLY A CA 1
ATOM 566 C C . GLY A 1 77 ? 1.197 6.881 2.207 1.00 96.62 77 GLY A C 1
ATOM 567 O O . GLY A 1 77 ? 0.212 6.210 2.515 1.00 96.62 77 GLY A O 1
ATOM 568 N N . PRO A 1 78 ? 1.683 6.865 0.952 1.00 96.75 78 PRO A N 1
ATOM 569 C CA . PRO A 1 78 ? 1.005 6.173 -0.149 1.00 96.75 78 PRO A CA 1
ATOM 570 C C . PRO A 1 78 ? 0.633 4.714 0.163 1.00 96.75 78 PRO A C 1
ATOM 572 O O . PRO A 1 78 ? -0.512 4.317 -0.033 1.00 96.75 78 PRO A O 1
ATOM 575 N N . ILE A 1 79 ? 1.559 3.937 0.739 1.00 98.12 79 ILE A N 1
ATOM 576 C CA . ILE A 1 79 ? 1.292 2.542 1.130 1.00 98.12 79 ILE A CA 1
ATOM 577 C C . ILE A 1 79 ? 0.273 2.455 2.272 1.00 98.12 79 ILE A C 1
ATOM 579 O O . ILE A 1 79 ? -0.632 1.632 2.216 1.00 98.12 79 ILE A O 1
ATOM 583 N N . GLY A 1 80 ? 0.374 3.318 3.288 1.00 98.12 80 GLY A N 1
ATOM 584 C CA . GLY A 1 80 ? -0.568 3.334 4.412 1.00 98.12 80 GLY A CA 1
ATOM 585 C C . GLY A 1 80 ? -2.001 3.635 3.968 1.00 98.12 80 GLY A C 1
ATOM 586 O O . GLY A 1 80 ? -2.933 2.969 4.409 1.00 98.12 80 GLY A O 1
ATOM 587 N N . LEU A 1 81 ? -2.177 4.570 3.030 1.00 98.19 81 LEU A N 1
ATOM 588 C CA . LEU A 1 81 ? -3.481 4.876 2.433 1.00 98.19 81 LEU A CA 1
ATOM 589 C C . LEU A 1 81 ? -4.034 3.691 1.626 1.00 98.19 81 LEU A C 1
ATOM 591 O O . LEU A 1 81 ? -5.216 3.377 1.732 1.00 98.19 81 LEU A O 1
ATOM 595 N N . LEU A 1 82 ? -3.186 2.975 0.883 1.00 98.44 82 LEU A N 1
ATOM 596 C CA . LEU A 1 82 ? -3.596 1.744 0.197 1.00 98.44 82 LEU A CA 1
ATOM 597 C C . LEU A 1 82 ? -3.938 0.614 1.183 1.00 98.44 82 LEU A C 1
ATOM 599 O O . LEU A 1 82 ? -4.832 -0.184 0.911 1.00 98.44 82 LEU A O 1
ATOM 603 N N . ILE A 1 83 ? -3.283 0.559 2.347 1.00 98.62 83 ILE A N 1
ATOM 604 C CA . ILE A 1 83 ? -3.634 -0.381 3.420 1.00 98.62 83 ILE A CA 1
ATOM 605 C C . ILE A 1 83 ? -5.013 -0.053 4.007 1.00 98.62 83 ILE A C 1
ATOM 607 O O . ILE A 1 83 ? -5.756 -0.987 4.293 1.00 98.62 83 ILE A O 1
ATOM 611 N N . VAL A 1 84 ? -5.404 1.224 4.139 1.00 98.38 84 VAL A N 1
ATOM 612 C CA . VAL A 1 84 ? -6.780 1.591 4.545 1.00 98.38 84 VAL A CA 1
ATOM 613 C C . VAL A 1 84 ? -7.799 0.952 3.598 1.00 98.38 84 VAL A C 1
ATOM 615 O O . VAL A 1 84 ? -8.700 0.246 4.050 1.00 98.38 84 VAL A O 1
ATOM 618 N N . GLU A 1 85 ? -7.624 1.136 2.290 1.00 98.25 85 GLU A N 1
ATOM 619 C CA . GLU A 1 85 ? -8.502 0.547 1.270 1.00 98.25 85 GLU A CA 1
ATOM 620 C C . GLU A 1 85 ? -8.499 -0.990 1.325 1.00 98.25 85 GLU A C 1
ATOM 622 O O . GLU A 1 85 ? -9.559 -1.621 1.329 1.00 98.25 85 GLU A O 1
ATOM 627 N N . ALA A 1 86 ? -7.323 -1.613 1.461 1.00 98.31 86 ALA A N 1
ATOM 628 C CA . ALA A 1 86 ? -7.201 -3.067 1.563 1.00 98.31 86 ALA A CA 1
ATOM 629 C C . ALA A 1 86 ? -7.878 -3.635 2.827 1.00 98.31 86 ALA A C 1
ATOM 631 O O . ALA A 1 86 ? -8.545 -4.668 2.755 1.00 98.31 86 ALA A O 1
ATOM 632 N N . LEU A 1 87 ? -7.760 -2.962 3.976 1.00 98.56 87 LEU A N 1
ATOM 633 C CA . LEU A 1 87 ? -8.435 -3.342 5.223 1.00 98.56 87 LEU A CA 1
ATOM 634 C C . LEU A 1 87 ? -9.957 -3.232 5.097 1.00 98.56 87 LEU A C 1
ATOM 636 O O . LEU A 1 87 ? -10.676 -4.112 5.574 1.00 98.56 87 LEU A O 1
ATOM 640 N N . ARG A 1 88 ? -10.459 -2.181 4.434 1.00 98.00 88 ARG A N 1
ATOM 641 C CA . ARG A 1 88 ? -11.897 -2.033 4.159 1.00 98.00 88 ARG A CA 1
ATOM 642 C C . ARG A 1 88 ? -12.402 -3.145 3.257 1.00 98.00 88 ARG A C 1
ATOM 644 O O . ARG A 1 88 ? -13.408 -3.771 3.582 1.00 98.00 88 ARG A O 1
ATOM 651 N N . ALA A 1 89 ? -11.684 -3.432 2.174 1.00 97.81 89 ALA A N 1
ATOM 652 C CA . ALA A 1 89 ? -12.017 -4.525 1.267 1.00 97.81 89 ALA A CA 1
ATOM 653 C C . ALA A 1 89 ? -11.986 -5.898 1.968 1.00 97.81 89 ALA A C 1
ATOM 655 O O . ALA A 1 89 ? -12.808 -6.761 1.665 1.00 97.81 89 ALA A O 1
ATOM 656 N N . ALA A 1 90 ? -11.088 -6.092 2.941 1.00 98.00 90 ALA A N 1
ATOM 657 C CA . ALA A 1 90 ? -11.009 -7.303 3.762 1.00 98.00 90 ALA A CA 1
ATOM 658 C C . ALA A 1 90 ? -12.085 -7.385 4.872 1.00 98.00 90 ALA A C 1
ATOM 660 O O . ALA A 1 90 ? -12.243 -8.425 5.519 1.00 98.00 90 ALA A O 1
ATOM 661 N N . GLY A 1 91 ? -12.854 -6.312 5.083 1.00 97.94 91 GLY A N 1
ATOM 662 C CA . GLY A 1 91 ? -13.971 -6.276 6.024 1.00 97.94 91 GLY A CA 1
ATOM 663 C C . GLY A 1 91 ? -13.590 -5.912 7.459 1.00 97.94 91 GLY A C 1
ATOM 664 O O . GLY A 1 91 ? -14.250 -6.379 8.387 1.00 97.94 91 GLY A O 1
ATOM 665 N N . ALA A 1 92 ? -12.548 -5.102 7.667 1.00 98.44 92 ALA A N 1
ATOM 666 C CA . ALA A 1 92 ? -12.280 -4.503 8.975 1.00 98.44 92 ALA A CA 1
ATOM 667 C C . ALA A 1 92 ? -13.489 -3.672 9.452 1.00 98.44 92 ALA A C 1
ATOM 669 O O . ALA A 1 92 ? -14.076 -2.914 8.679 1.00 98.44 92 ALA A O 1
ATOM 670 N N . SER A 1 93 ? -13.859 -3.790 10.730 1.00 98.19 93 SER A N 1
ATOM 671 C CA . SER A 1 93 ? -14.976 -3.029 11.313 1.00 98.19 93 SER A CA 1
ATOM 672 C C . SER A 1 93 ? -14.603 -1.583 11.626 1.00 98.19 93 SER A C 1
ATOM 674 O O . SER A 1 93 ? -15.432 -0.683 11.490 1.00 98.19 93 SER A O 1
ATOM 676 N N . LYS A 1 94 ? -13.361 -1.360 12.062 1.00 98.38 94 LYS A N 1
ATOM 677 C CA . LYS A 1 94 ? -12.790 -0.046 12.365 1.00 98.38 94 LYS A CA 1
ATOM 678 C C . LYS A 1 94 ? -11.326 -0.021 11.962 1.00 98.38 94 LYS A C 1
ATOM 680 O O . LYS A 1 94 ? -10.603 -0.995 12.173 1.00 98.38 94 LYS A O 1
ATOM 685 N N . ILE A 1 95 ? -10.890 1.110 11.427 1.00 98.69 95 ILE A N 1
ATOM 686 C CA . ILE A 1 95 ? -9.505 1.339 11.022 1.00 98.69 95 ILE A CA 1
ATOM 687 C C . ILE A 1 95 ? -9.064 2.633 11.684 1.00 98.69 95 ILE A C 1
ATOM 689 O O . ILE A 1 95 ? -9.563 3.696 11.336 1.00 98.69 95 ILE A O 1
ATOM 693 N N . TYR A 1 96 ? -8.160 2.546 12.651 1.00 98.38 96 TYR A N 1
ATOM 694 C CA . TYR A 1 96 ? -7.559 3.710 13.287 1.00 98.38 96 TYR A CA 1
ATOM 695 C C . TYR A 1 96 ? -6.283 4.118 12.551 1.00 98.38 96 TYR A C 1
ATOM 697 O O . TYR A 1 96 ? -5.514 3.266 12.109 1.00 98.38 96 TYR A O 1
ATOM 705 N N . ALA A 1 97 ? -6.046 5.417 12.430 1.00 97.25 97 ALA A N 1
ATOM 706 C CA . ALA A 1 97 ? -4.893 5.977 11.739 1.00 97.25 97 ALA A CA 1
ATOM 707 C C . ALA A 1 97 ? -4.104 6.895 12.676 1.00 97.25 97 ALA A C 1
ATOM 709 O O . ALA A 1 97 ? -4.656 7.838 13.239 1.00 97.25 97 ALA A O 1
ATOM 710 N N . VAL A 1 98 ? -2.806 6.635 12.816 1.00 96.81 98 VAL A N 1
ATOM 711 C CA . VAL A 1 98 ? -1.859 7.505 13.520 1.00 96.81 98 VAL A CA 1
ATOM 712 C C . VAL A 1 98 ? -0.963 8.162 12.476 1.00 96.81 98 VAL A C 1
ATOM 714 O O . VAL A 1 98 ? -0.117 7.506 11.871 1.00 96.81 98 VAL A O 1
ATOM 717 N N . GLU A 1 99 ? -1.163 9.455 12.240 1.00 95.00 99 GLU A N 1
ATOM 718 C CA . GLU A 1 99 ? -0.445 10.251 11.238 1.00 95.00 99 GLU A CA 1
ATOM 719 C C . GLU A 1 99 ? -0.268 11.680 11.751 1.00 95.00 99 GLU A C 1
ATOM 721 O O . GLU A 1 99 ? -1.140 12.183 12.450 1.00 95.00 99 GLU A O 1
ATOM 726 N N . LEU A 1 100 ? 0.839 12.338 11.398 1.00 93.56 100 LEU A N 1
ATOM 727 C CA . LEU A 1 100 ? 1.145 13.707 11.826 1.00 93.56 100 LEU A CA 1
ATOM 728 C C . LEU A 1 100 ? 0.751 14.754 10.780 1.00 93.56 100 LEU A C 1
ATOM 730 O O . LEU A 1 100 ? 0.404 15.876 11.130 1.00 93.56 100 LEU A O 1
ATOM 734 N N . SER A 1 101 ? 0.831 14.414 9.494 1.00 95.12 101 SER A N 1
ATOM 735 C CA . SER A 1 101 ? 0.509 15.323 8.396 1.00 95.12 101 SER A CA 1
ATOM 736 C C . SER A 1 101 ? -1.007 15.544 8.291 1.00 95.12 101 SER A C 1
ATOM 738 O O . SER A 1 101 ? -1.724 14.589 7.984 1.00 95.12 101 SER A O 1
ATOM 740 N N . PRO A 1 102 ? -1.509 16.787 8.439 1.00 94.81 102 PRO A N 1
ATOM 741 C CA . PRO A 1 102 ? -2.942 17.073 8.334 1.00 94.81 102 PRO A CA 1
ATOM 742 C C . PRO A 1 102 ? -3.537 16.708 6.968 1.00 94.81 102 PRO A C 1
ATOM 744 O O . PRO A 1 102 ? -4.669 16.245 6.882 1.00 94.81 102 PRO A O 1
ATOM 747 N N . GLU A 1 103 ? -2.760 16.862 5.894 1.00 96.75 103 GLU A N 1
ATOM 748 C CA . GLU A 1 103 ? -3.170 16.480 4.538 1.00 96.75 103 GLU A CA 1
ATOM 749 C C . GLU A 1 103 ? -3.403 14.967 4.428 1.00 96.75 103 GLU A C 1
ATOM 751 O O . GLU A 1 103 ? -4.417 14.515 3.896 1.00 96.75 103 GLU A O 1
ATOM 756 N N . ARG A 1 104 ? -2.487 14.167 4.984 1.00 96.44 104 ARG A N 1
ATOM 757 C CA . ARG A 1 104 ? -2.611 12.704 4.985 1.00 96.44 104 ARG A CA 1
ATOM 758 C C . ARG A 1 104 ? -3.699 12.220 5.936 1.00 96.44 104 ARG A C 1
ATOM 760 O O . ARG A 1 104 ? -4.366 11.242 5.617 1.00 96.44 104 ARG A O 1
ATOM 767 N N . GLN A 1 105 ? -3.904 12.903 7.063 1.00 96.62 105 GLN A N 1
ATOM 768 C CA . GLN A 1 105 ? -5.033 12.652 7.962 1.00 96.62 105 GLN A CA 1
ATOM 769 C C . GLN A 1 105 ? -6.363 12.852 7.230 1.00 96.62 105 GLN A C 1
ATOM 771 O O . GLN A 1 105 ? -7.173 11.930 7.200 1.00 96.62 105 GLN A O 1
ATOM 776 N N . ALA A 1 106 ? -6.550 14.003 6.574 1.00 97.25 106 ALA A N 1
ATOM 777 C CA . ALA A 1 106 ? -7.754 14.288 5.798 1.00 97.25 106 ALA A CA 1
ATOM 778 C C . ALA A 1 106 ? -7.975 13.226 4.715 1.00 97.25 106 ALA A C 1
ATOM 780 O O . ALA A 1 106 ? -9.079 12.703 4.566 1.00 97.25 106 ALA A O 1
ATOM 781 N N . LYS A 1 107 ? -6.905 12.823 4.014 1.00 97.81 107 LYS A N 1
ATOM 782 C CA . LYS A 1 107 ? -7.023 11.761 3.017 1.00 97.81 107 LYS A CA 1
ATOM 783 C C . LYS A 1 107 ? -7.404 10.416 3.632 1.00 97.81 107 LYS A C 1
ATOM 785 O O . LYS A 1 107 ? -8.223 9.705 3.064 1.00 97.81 107 LYS A O 1
ATOM 790 N N . ALA A 1 108 ? -6.843 10.054 4.781 1.00 97.25 108 ALA A N 1
ATOM 791 C CA . ALA A 1 108 ? -7.195 8.819 5.472 1.00 97.25 108 ALA A CA 1
ATOM 792 C C . ALA A 1 108 ? -8.668 8.814 5.925 1.00 97.25 108 ALA A C 1
ATOM 794 O O . ALA A 1 108 ? -9.340 7.792 5.787 1.00 97.25 108 ALA A O 1
ATOM 795 N N . GLU A 1 109 ? -9.182 9.951 6.403 1.00 97.50 109 GLU A N 1
ATOM 796 C CA . GLU A 1 109 ? -10.595 10.128 6.766 1.00 97.50 109 GLU A CA 1
ATOM 797 C C . GLU A 1 109 ? -11.517 9.964 5.545 1.00 97.50 109 GLU A C 1
ATOM 799 O O . GLU A 1 109 ? -12.504 9.233 5.625 1.00 97.50 109 GLU A O 1
ATOM 804 N N . GLU A 1 110 ? -11.165 10.544 4.388 1.00 98.06 110 GLU A N 1
ATOM 805 C CA . GLU A 1 110 ? -11.899 10.334 3.126 1.00 98.06 110 GLU A CA 1
ATOM 806 C C . GLU A 1 110 ? -11.988 8.850 2.735 1.00 98.06 110 GLU A C 1
ATOM 808 O O . GLU A 1 110 ? -13.016 8.396 2.229 1.00 98.06 110 GLU A O 1
ATOM 813 N N . LEU A 1 111 ? -10.917 8.087 2.979 1.00 97.31 111 LEU A N 1
ATOM 814 C CA . LEU A 1 111 ? -10.856 6.650 2.695 1.00 97.31 111 LEU A CA 1
ATOM 815 C C . LEU A 1 111 ? -11.538 5.802 3.783 1.00 97.31 111 LEU A C 1
ATOM 817 O O . LEU A 1 111 ? -11.648 4.589 3.619 1.00 97.31 111 LEU A O 1
ATOM 821 N N . GLY A 1 112 ? -12.041 6.407 4.865 1.00 96.00 112 GLY A N 1
ATOM 822 C CA . GLY A 1 112 ? -12.824 5.738 5.909 1.00 96.00 112 GLY A CA 1
ATOM 823 C C . GLY A 1 112 ? -12.038 5.310 7.152 1.00 96.00 112 GLY A C 1
ATOM 824 O O . GLY A 1 112 ? -12.535 4.487 7.922 1.00 96.00 112 GLY A O 1
ATOM 825 N N . ALA A 1 113 ? -10.828 5.837 7.359 1.00 97.88 113 ALA A N 1
ATOM 826 C CA . ALA A 1 113 ? -10.089 5.660 8.606 1.00 97.88 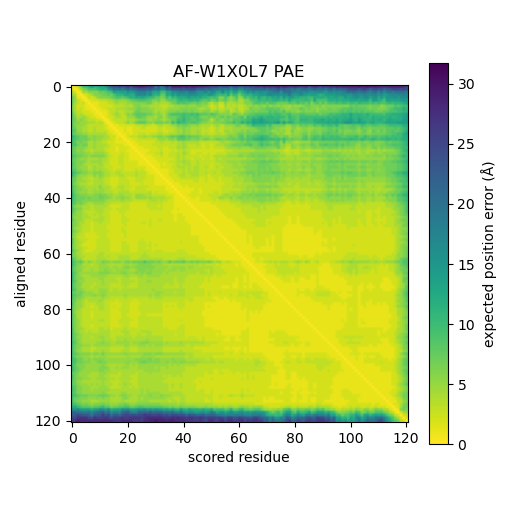113 ALA A CA 1
ATOM 827 C C . ALA A 1 113 ? -10.508 6.685 9.677 1.00 97.88 113 ALA A C 1
ATOM 829 O O . ALA A 1 113 ? -10.972 7.782 9.382 1.00 97.88 113 ALA A O 1
ATOM 830 N N . ILE A 1 114 ? -10.299 6.327 10.941 1.00 98.12 114 ILE A N 1
ATOM 831 C CA . ILE A 1 114 ? -10.527 7.164 12.120 1.00 98.12 114 ILE A CA 1
ATOM 832 C C . ILE A 1 114 ? -9.164 7.664 12.596 1.00 98.12 114 ILE A C 1
ATOM 834 O O . ILE A 1 114 ? -8.379 6.900 13.163 1.00 98.12 114 ILE A O 1
ATOM 838 N N . VAL A 1 115 ? -8.860 8.937 12.356 1.00 96.56 115 VAL A N 1
ATOM 839 C CA . VAL A 1 115 ? -7.585 9.532 12.776 1.00 96.56 115 VAL A CA 1
ATOM 840 C C . VAL A 1 115 ? -7.557 9.710 14.293 1.00 96.56 115 VAL A C 1
ATOM 842 O O . VAL A 1 115 ? -8.484 10.257 14.886 1.00 96.56 115 VAL A O 1
ATOM 845 N N . VAL A 1 116 ? -6.475 9.256 14.925 1.00 93.88 116 VAL A N 1
ATOM 846 C CA . VAL A 1 116 ? -6.219 9.433 16.359 1.00 93.88 116 VAL A CA 1
ATOM 847 C C . VAL A 1 116 ? -5.306 10.639 16.554 1.00 93.88 116 VAL A C 1
ATOM 849 O O . VAL A 1 116 ? -4.174 10.643 16.068 1.00 93.88 116 VAL A O 1
ATOM 852 N N . ARG A 1 117 ? -5.787 11.6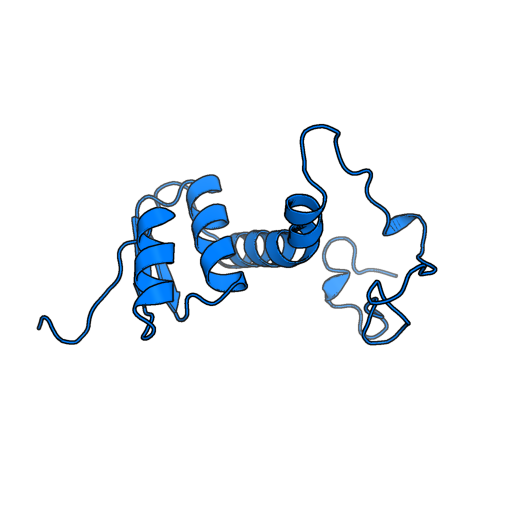52 17.281 1.00 84.69 117 ARG A N 1
ATOM 853 C CA . ARG A 1 117 ? -5.060 12.897 17.564 1.00 84.69 117 ARG A CA 1
ATOM 854 C C . ARG A 1 117 ? -4.611 12.909 19.030 1.00 84.69 117 ARG A C 1
ATOM 856 O O . ARG A 1 117 ? -5.468 12.929 19.910 1.00 84.69 117 ARG A O 1
ATOM 863 N N . PRO A 1 118 ? -3.297 12.873 19.322 1.00 66.75 118 PRO A N 1
ATOM 864 C CA . PRO A 1 118 ? -2.797 12.835 20.700 1.00 66.75 118 PRO A CA 1
ATOM 865 C C . PRO A 1 118 ? -3.115 14.098 21.515 1.00 66.75 118 PRO A C 1
ATOM 867 O O . PRO A 1 118 ? -3.116 14.039 22.738 1.00 66.75 118 PRO A O 1
ATOM 870 N N . GLU A 1 119 ? -3.375 15.226 20.847 1.00 66.25 119 GLU A N 1
ATOM 871 C CA . GLU A 1 119 ? -3.635 16.535 21.470 1.00 66.25 119 GLU A CA 1
ATOM 872 C C . GLU A 1 119 ? -5.001 16.641 22.185 1.00 66.25 119 GLU A C 1
ATOM 874 O O . GLU A 1 119 ? -5.261 17.640 22.850 1.00 66.25 119 GLU A O 1
ATOM 879 N N . GLU A 1 120 ? -5.892 15.657 22.031 1.00 56.12 120 GLU A N 1
ATOM 880 C CA . GLU A 1 120 ? -7.287 15.714 22.508 1.00 56.12 120 GLU A CA 1
ATOM 881 C C . GLU A 1 120 ? -7.526 14.922 23.818 1.00 56.12 120 GLU A C 1
ATOM 883 O O . GLU A 1 120 ? -8.655 14.514 24.099 1.0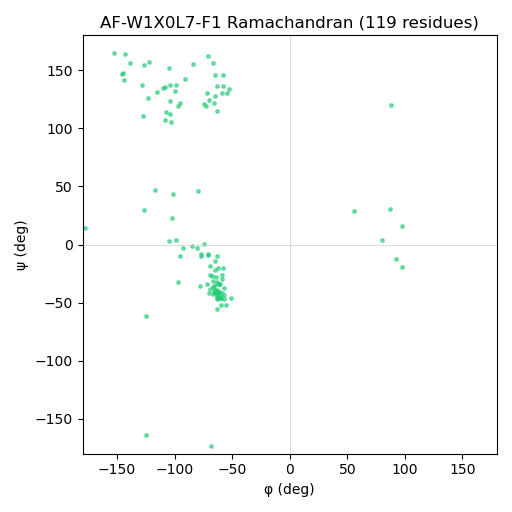0 56.12 120 GLU A O 1
ATOM 888 N N . GLY A 1 121 ? -6.472 14.695 24.615 1.00 44.12 121 GLY A N 1
ATOM 889 C CA . GLY A 1 121 ? -6.503 13.972 25.900 1.00 44.12 121 GLY A CA 1
ATOM 890 C C . GLY A 1 121 ? -6.366 14.851 27.138 1.00 44.12 121 GLY A C 1
ATOM 891 O O . GLY A 1 121 ? -5.523 15.774 27.117 1.00 44.12 121 GLY A O 1
#

InterPro domains:
  IPR011032 GroES-like superfamily [SSF50129] (3-103)
  IPR036291 NAD(P)-binding domain superfamily [SSF51735] (42-116)